Protein AF-A0A0N4VX66-F1 (afdb_monomer)

Foldseek 3Di:
DVLVVVVVVLCVVANQPPGPRHLPPDPLSVLSVQLVVLVVVCVVVVDPDDDPPDPNVVSVVSPVCVVVNCCVVPVVNVVVVVVVVVCVVVVVVVVVVVVVVVVVVVVVCCVPCVVVPDDKPDPVDGDPVPQFDKDWDWDPPDPDPDPCNVPPVVTDTDIDHID

Secondary structure (DSSP, 8-state):
-HHHHHHHHHHHHH-SSSSTT-TTSSHHHHHHHHHHHHHHHHHHH--S---TTSHHHHHHHHHHTGGGGHHHH-HHHHHHHHHHHHTHHHHHHHHHHHHHHHHHHHHHHHHHHTTT----SSTT--SGGG--SEEEEEP-S-SS--TTTT-TTTS-EEEEE--

Mean predicted aligned error: 8.77 Å

pLDDT: mean 86.87, std 7.99, range [59.31, 98.25]

InterPro domains:
  IPR005821 Ion transport domain [PF00520] (3-137)
  IPR027359 Voltage-dependent channel domain superfamily [G3DSA:1.20.120.350] (1-80)
  IPR028823 Sodium leak channel NALCN [PTHR46141] (2-163)

Organism: Haemonchus placei (NCBI:txid6290)

Nearest PDB structures (foldseek):
  6xiw-assembly1_A  TM=8.968E-01  e=9.083E-13  Homo sapiens
  7w7g-assembly1_C  TM=9.117E-01  e=5.584E-12  Rattus norvegicus
  7cu3-assembly1_A  TM=8.905E-01  e=8.656E-12  Rattus norvegicus
  7sx4-assembly1_A  TM=8.837E-01  e=2.080E-11  Homo sapiens
  7wji-assembly1_C  TM=8.817E-01  e=4.999E-11  Homo sapiens

Sequence (163 aa):
LTMTFELLLKIIANGLFFTPKAVVSDVGGVMTMFIYFTSVAFLMWMPRHVEINSFAQLLMIFRAMRPLRVYTLVPHIRRVVMEFFRGFKEILLVTILMIVVMFIFASFGVQIVGGKLAACNDPTITSRENCTGIFWQKIFVTRLEVYGKDDEQMHPKILVPRV

Solvent-accessible surface area (backbone atoms only — not comparable to full-atom values): 9795 Å² total; per-residue (Å²): 105,72,68,55,53,56,50,48,53,46,37,72,75,36,31,61,72,92,38,103,64,19,52,58,76,43,75,54,34,46,54,48,51,50,46,46,52,43,47,47,54,49,64,73,64,60,75,89,73,74,57,87,95,33,72,66,44,53,45,52,54,54,48,67,48,56,71,61,47,50,46,64,75,35,68,66,53,38,49,55,54,51,58,53,59,70,49,40,68,62,54,49,54,53,50,52,53,50,51,52,51,52,47,55,54,50,55,51,43,48,72,75,48,57,87,66,78,76,66,49,75,47,88,89,46,90,49,75,90,67,47,62,61,72,46,76,44,76,51,84,88,65,92,69,96,50,93,58,78,84,37,76,86,77,43,61,67,45,83,41,73,44,81

Radius of gyration: 27.96 Å; Cα contacts (8 Å, |Δi|>4): 110; chains: 1; bounding box: 69×44×66 Å

Structure (mmCIF, N/CA/C/O backbone):
data_AF-A0A0N4VX66-F1
#
_entry.id   AF-A0A0N4VX66-F1
#
loop_
_atom_site.group_PDB
_atom_site.id
_atom_site.type_symbol
_atom_site.label_atom_id
_atom_site.label_alt_id
_atom_site.label_comp_id
_atom_site.label_asym_id
_atom_site.label_entity_id
_atom_site.label_seq_id
_atom_site.pdbx_PDB_ins_code
_atom_site.Cartn_x
_atom_site.Cartn_y
_atom_site.Cartn_z
_atom_site.occupancy
_atom_site.B_iso_or_equiv
_atom_site.auth_seq_id
_atom_site.auth_comp_id
_atom_site.auth_asym_id
_atom_site.auth_atom_id
_atom_site.pdbx_PDB_model_num
ATOM 1 N N . LEU A 1 1 ? -9.108 -17.431 24.885 1.00 73.44 1 LEU A N 1
ATOM 2 C CA . LEU A 1 1 ? -9.490 -17.609 26.302 1.00 73.44 1 LEU A CA 1
ATOM 3 C C . LEU A 1 1 ? -9.668 -16.271 27.017 1.00 73.44 1 LEU A C 1
ATOM 5 O O . LEU A 1 1 ? -10.800 -15.957 27.344 1.00 73.44 1 LEU A O 1
ATOM 9 N N . THR A 1 2 ? -8.640 -15.427 27.164 1.00 83.75 2 THR A N 1
ATOM 10 C CA . THR A 1 2 ? -8.798 -14.079 27.770 1.00 83.75 2 THR A CA 1
ATOM 11 C C . THR A 1 2 ? -9.842 -13.214 27.050 1.00 83.75 2 THR A C 1
ATOM 13 O O . THR A 1 2 ? -10.746 -12.683 27.683 1.00 83.75 2 THR A O 1
ATOM 16 N N . MET A 1 3 ? -9.786 -13.165 25.713 1.00 82.62 3 MET A N 1
ATOM 17 C CA . MET A 1 3 ? -10.782 -12.469 24.882 1.00 82.62 3 MET A CA 1
ATOM 18 C C . MET A 1 3 ? -12.197 -13.037 25.055 1.00 82.62 3 MET A C 1
ATOM 20 O O . MET A 1 3 ? -13.161 -12.286 25.040 1.00 82.62 3 MET A O 1
ATOM 24 N N . THR A 1 4 ? -12.315 -14.359 25.224 1.00 83.88 4 THR A N 1
ATOM 25 C CA . THR A 1 4 ? -13.593 -15.055 25.434 1.00 83.88 4 THR A CA 1
ATOM 26 C C . THR A 1 4 ? -14.233 -14.608 26.742 1.00 83.88 4 THR A C 1
ATOM 28 O O . THR A 1 4 ? -15.405 -14.252 26.757 1.00 83.88 4 THR A O 1
ATOM 31 N N . PHE A 1 5 ? -13.449 -14.578 27.822 1.00 86.62 5 PHE A N 1
ATOM 32 C CA . PHE A 1 5 ? -13.916 -14.160 29.140 1.00 86.62 5 PHE A CA 1
ATOM 33 C C . PHE A 1 5 ? -14.295 -12.674 29.170 1.00 86.62 5 PHE A C 1
ATOM 35 O O . PHE A 1 5 ? -15.360 -12.314 29.660 1.00 86.62 5 PHE A O 1
ATOM 42 N N . GLU A 1 6 ? -13.472 -11.810 28.574 1.00 86.06 6 GLU A N 1
ATOM 43 C CA . GLU A 1 6 ? -13.758 -10.375 28.495 1.00 86.06 6 GLU A CA 1
ATOM 44 C C . GLU A 1 6 ? -15.028 -10.075 27.682 1.00 86.06 6 GLU A C 1
ATOM 46 O O . GLU A 1 6 ? -15.839 -9.238 28.078 1.00 86.06 6 GLU A O 1
ATOM 51 N N . LEU A 1 7 ? -15.216 -10.762 26.550 1.00 83.56 7 LEU A N 1
ATOM 52 C CA . LEU A 1 7 ? -16.404 -10.609 25.714 1.00 83.56 7 LEU A CA 1
ATOM 53 C C . LEU A 1 7 ? -17.654 -11.137 26.430 1.00 83.56 7 LEU A C 1
ATOM 55 O O . LEU A 1 7 ? -18.687 -10.476 26.407 1.00 83.56 7 LEU A O 1
ATOM 59 N N . LEU A 1 8 ? -17.549 -12.280 27.115 1.00 84.12 8 LEU A N 1
ATOM 60 C CA . LEU A 1 8 ? -18.640 -12.862 27.897 1.00 84.12 8 LEU A CA 1
ATOM 61 C C . LEU A 1 8 ? -19.100 -11.916 29.015 1.00 84.12 8 LEU A C 1
ATOM 63 O O . LEU A 1 8 ? -20.292 -11.639 29.124 1.00 84.12 8 LEU A O 1
ATOM 67 N N . LEU A 1 9 ? -18.163 -11.359 29.790 1.00 83.62 9 LEU A N 1
ATOM 68 C CA . LEU A 1 9 ? -18.477 -10.370 30.825 1.00 83.62 9 LEU A CA 1
ATOM 69 C C . LEU A 1 9 ? -19.142 -9.119 30.240 1.00 83.62 9 LEU A C 1
ATOM 71 O O . LEU A 1 9 ? -20.116 -8.622 30.802 1.00 83.62 9 LEU A O 1
ATOM 75 N N . LYS A 1 10 ? -18.664 -8.630 29.088 1.00 82.62 10 LYS A N 1
ATOM 76 C CA . LYS A 1 10 ? -19.273 -7.486 28.390 1.00 82.62 10 LYS A CA 1
ATOM 77 C C . LYS A 1 10 ? -20.698 -7.780 27.920 1.00 82.62 10 LYS A C 1
ATOM 79 O O . LYS A 1 10 ? -21.552 -6.906 28.038 1.00 82.62 10 LYS A O 1
ATOM 84 N N . ILE A 1 11 ? -20.961 -8.987 27.418 1.00 83.75 11 ILE A N 1
ATOM 85 C CA . ILE A 1 11 ? -22.296 -9.405 26.964 1.00 83.75 11 ILE A CA 1
ATOM 86 C C . ILE A 1 11 ? -23.264 -9.513 28.147 1.00 83.75 11 ILE A C 1
ATOM 88 O O . ILE A 1 11 ? -24.394 -9.046 28.035 1.00 83.75 11 ILE A O 1
ATOM 92 N N . ILE A 1 12 ? -22.829 -10.072 29.280 1.00 82.56 12 ILE A N 1
ATOM 93 C CA . ILE A 1 12 ? -23.668 -10.204 30.482 1.00 82.56 12 ILE A CA 1
ATOM 94 C C . ILE A 1 12 ? -23.964 -8.831 31.101 1.00 82.56 12 ILE A C 1
ATOM 96 O O . ILE A 1 12 ? -25.104 -8.562 31.466 1.00 82.56 12 ILE A O 1
ATOM 100 N N . ALA A 1 13 ? -22.961 -7.952 31.199 1.00 80.88 13 ALA A N 1
ATOM 101 C CA . ALA A 1 13 ? -23.115 -6.648 31.847 1.00 80.88 13 ALA A CA 1
ATOM 102 C C . ALA A 1 13 ? -23.919 -5.644 31.007 1.00 80.88 13 ALA A C 1
ATOM 104 O O . ALA A 1 13 ? -24.724 -4.891 31.549 1.00 80.88 13 ALA A O 1
ATOM 105 N N . ASN A 1 14 ? -23.692 -5.616 29.691 1.00 75.62 14 ASN A N 1
ATOM 106 C CA . ASN A 1 14 ? -24.256 -4.587 28.824 1.00 75.62 14 ASN A CA 1
ATOM 107 C C . ASN A 1 14 ? -25.340 -5.100 27.874 1.00 75.62 14 ASN A C 1
ATOM 109 O O . ASN A 1 14 ? -26.016 -4.274 27.278 1.00 75.62 14 ASN A O 1
ATOM 113 N N . GLY A 1 15 ? -25.535 -6.410 27.713 1.00 72.00 15 GLY A N 1
ATOM 114 C CA . GLY A 1 15 ? -26.443 -6.982 26.714 1.00 72.00 15 GLY A CA 1
ATOM 115 C C . GLY A 1 15 ? -25.861 -7.004 25.290 1.00 72.00 15 GLY A C 1
ATOM 116 O O . GLY A 1 15 ? -24.934 -6.264 24.949 1.00 72.00 15 GLY A O 1
ATOM 117 N N . LEU A 1 16 ? -26.398 -7.891 24.440 1.00 71.62 16 LEU A N 1
ATOM 118 C CA . LEU A 1 16 ? -25.884 -8.125 23.081 1.00 71.62 16 LEU A CA 1
ATOM 119 C C . LEU A 1 16 ? -26.402 -7.101 22.049 1.00 71.62 16 LEU A C 1
ATOM 121 O O . LEU A 1 16 ? -25.601 -6.564 21.290 1.00 71.62 16 LEU A O 1
ATOM 125 N N . PHE A 1 17 ? -27.713 -6.816 22.038 1.00 66.19 17 PHE A N 1
ATOM 126 C CA . PHE A 1 17 ? -28.363 -5.962 21.023 1.00 66.19 17 PHE A CA 1
ATOM 127 C C . PHE A 1 17 ? -29.366 -4.928 21.572 1.00 66.19 17 PHE A C 1
ATOM 129 O O . PHE A 1 17 ? -29.426 -3.821 21.053 1.00 66.19 17 PHE A O 1
ATOM 136 N N . PHE A 1 18 ? -30.149 -5.247 22.610 1.00 59.31 18 PHE A N 1
ATOM 137 C CA . PHE A 1 18 ? -31.347 -4.473 23.000 1.00 59.31 18 PHE A CA 1
ATOM 138 C C . PHE A 1 18 ? -31.150 -3.519 24.191 1.00 59.31 18 PHE A C 1
ATOM 140 O O . PHE A 1 18 ? -32.037 -3.340 25.021 1.00 59.31 18 PHE A O 1
ATOM 147 N N . THR A 1 19 ? -29.982 -2.893 24.296 1.00 66.31 19 THR A N 1
ATOM 148 C CA . THR A 1 19 ? -29.646 -1.956 25.379 1.00 66.31 19 THR A CA 1
ATOM 149 C C . THR A 1 19 ? -28.946 -0.717 24.816 1.00 66.31 19 THR A C 1
ATOM 151 O O . THR A 1 19 ? -28.218 -0.814 23.826 1.00 66.31 19 THR A O 1
ATOM 154 N N . PRO A 1 20 ? -29.086 0.463 25.452 1.00 62.78 20 PRO A N 1
ATOM 155 C CA . PRO A 1 20 ? -28.459 1.704 24.978 1.00 62.78 20 PRO A CA 1
ATOM 156 C C . PRO A 1 20 ? -26.917 1.670 24.997 1.00 62.78 20 PRO A C 1
ATOM 158 O O . PRO A 1 20 ? -26.279 2.570 24.459 1.00 62.78 20 PRO A O 1
ATOM 161 N N . LYS A 1 21 ? -26.306 0.642 25.608 1.00 62.31 21 LYS A N 1
ATOM 162 C CA . LYS A 1 21 ? -24.857 0.377 25.609 1.00 62.31 21 LYS A CA 1
ATOM 163 C C . LYS A 1 21 ? -24.510 -1.021 25.073 1.00 62.31 21 LYS A C 1
ATOM 165 O O . LYS A 1 21 ? -23.582 -1.652 25.574 1.00 62.31 21 LYS A O 1
ATOM 170 N N . ALA A 1 22 ? -25.258 -1.525 24.094 1.00 70.94 22 ALA A N 1
ATOM 171 C CA . ALA A 1 22 ? -25.028 -2.847 23.516 1.00 70.94 22 ALA A CA 1
ATOM 172 C C . ALA A 1 22 ? -23.606 -3.008 22.944 1.00 70.94 22 ALA A C 1
ATOM 174 O O . ALA A 1 22 ? -23.043 -2.098 22.340 1.00 70.94 22 ALA A O 1
ATOM 175 N N . VAL A 1 23 ? -23.030 -4.206 23.085 1.00 67.69 23 VAL A N 1
ATOM 176 C CA . VAL A 1 23 ? -21.654 -4.505 22.633 1.00 67.69 23 VAL A CA 1
ATOM 177 C C . VAL A 1 23 ? -21.477 -4.326 21.118 1.00 67.69 23 VAL A C 1
ATOM 179 O O . VAL A 1 23 ? -20.380 -3.997 20.671 1.00 67.69 23 VAL A O 1
ATOM 182 N N . VAL A 1 24 ? -22.538 -4.517 20.327 1.00 70.31 24 VAL A N 1
ATOM 183 C CA . VAL A 1 24 ? -22.510 -4.456 18.852 1.00 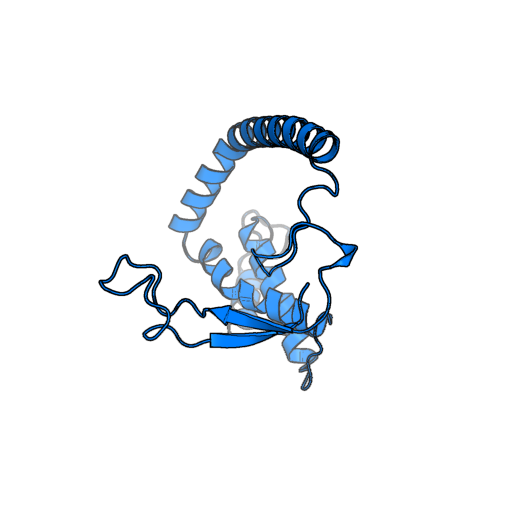70.31 24 VAL A CA 1
ATOM 184 C C . VAL A 1 24 ? -23.018 -3.106 18.307 1.00 70.31 24 VAL A C 1
ATOM 186 O O . VAL A 1 24 ? -23.196 -2.961 17.104 1.00 70.31 24 VAL A O 1
ATOM 189 N N . SER A 1 25 ? -23.235 -2.085 19.146 1.00 72.88 25 SER A N 1
ATOM 190 C CA . SER A 1 25 ? -23.770 -0.796 18.666 1.00 72.88 25 SER A CA 1
ATOM 191 C C . SER A 1 25 ? -22.753 0.055 17.896 1.00 72.88 25 SER A C 1
ATOM 193 O O . SER A 1 25 ? -23.138 0.883 17.078 1.00 72.88 25 SER A O 1
ATOM 195 N N . ASP A 1 26 ? -21.457 -0.142 18.152 1.00 77.94 26 ASP A N 1
ATOM 196 C CA . ASP A 1 26 ? -20.362 0.627 17.557 1.00 77.94 26 ASP A CA 1
ATOM 197 C C . ASP A 1 26 ? -19.524 -0.220 16.582 1.00 77.94 26 ASP A C 1
ATOM 199 O O . ASP A 1 26 ? -19.301 -1.415 16.798 1.00 77.94 26 ASP A O 1
ATOM 203 N N . VAL A 1 27 ? -18.933 0.428 15.568 1.00 80.25 27 VAL A N 1
ATOM 204 C CA . VAL A 1 27 ? -18.001 -0.190 14.594 1.00 80.25 27 VAL A CA 1
ATOM 205 C C . VAL A 1 27 ? -16.867 -0.950 15.292 1.00 80.25 27 VAL A C 1
ATOM 207 O O . VAL A 1 27 ? -16.472 -2.038 14.877 1.00 80.25 27 VAL A O 1
ATOM 210 N N . GLY A 1 28 ? -16.372 -0.416 16.409 1.00 82.25 28 GLY A N 1
ATOM 211 C CA . GLY A 1 28 ? -15.356 -1.078 17.221 1.00 82.25 28 GLY A CA 1
ATOM 212 C C . GLY A 1 28 ? -15.823 -2.402 17.835 1.00 82.25 28 GLY A C 1
ATOM 213 O O . GLY A 1 28 ? -15.073 -3.382 17.860 1.00 82.25 28 GLY A O 1
ATOM 214 N N . GLY A 1 29 ? -17.074 -2.449 18.292 1.00 84.38 29 GLY A N 1
ATOM 215 C CA . GLY A 1 29 ? -17.701 -3.657 18.820 1.00 84.38 29 GLY A CA 1
ATOM 216 C C . GLY A 1 29 ? -17.818 -4.747 17.759 1.00 84.38 29 GLY A C 1
ATOM 217 O O . GLY A 1 29 ? -17.396 -5.882 17.990 1.00 84.38 29 GLY A O 1
ATOM 218 N N . VAL A 1 30 ? -18.268 -4.372 16.556 1.00 86.69 30 VAL A N 1
ATOM 219 C CA . VAL A 1 30 ? -18.342 -5.269 15.390 1.00 86.69 30 VAL A CA 1
ATOM 220 C C . VAL A 1 30 ? -16.958 -5.815 15.016 1.00 86.69 30 VAL A C 1
ATOM 222 O O . VAL A 1 30 ? -16.795 -7.028 14.877 1.00 86.69 30 VAL A O 1
ATOM 225 N N . MET A 1 31 ? -15.932 -4.958 14.933 1.00 85.81 31 MET A N 1
ATOM 226 C CA . MET A 1 31 ? -14.558 -5.402 14.652 1.00 85.81 31 MET A CA 1
ATOM 227 C C . MET A 1 31 ? -14.030 -6.371 15.720 1.00 85.81 31 MET A C 1
ATOM 229 O O . MET A 1 31 ? -13.375 -7.362 15.396 1.00 85.81 31 MET A O 1
ATOM 233 N N . THR A 1 32 ? -14.341 -6.127 16.995 1.00 86.88 32 THR A N 1
ATOM 234 C CA . THR A 1 32 ? -13.923 -7.010 18.095 1.00 86.88 32 THR A CA 1
ATOM 235 C C . THR A 1 32 ? -14.610 -8.375 18.017 1.00 86.88 32 THR A C 1
ATOM 237 O O . THR A 1 32 ? -13.947 -9.395 18.217 1.00 86.88 32 THR A O 1
ATOM 240 N N . MET A 1 33 ? -15.901 -8.415 17.670 1.00 86.75 33 MET A N 1
ATOM 241 C CA . MET A 1 33 ? -16.637 -9.662 17.424 1.00 86.75 33 MET A CA 1
ATOM 242 C C . MET A 1 33 ? -16.049 -10.447 16.247 1.00 86.75 33 MET A C 1
ATOM 244 O O . MET A 1 33 ? -15.847 -11.657 16.352 1.00 86.75 33 MET A O 1
ATOM 248 N N . PHE A 1 34 ? -15.701 -9.766 15.155 1.00 88.81 34 PHE A N 1
ATOM 249 C CA . PHE A 1 34 ? -15.076 -10.393 13.991 1.00 88.81 34 PHE A CA 1
ATOM 250 C C . PHE A 1 34 ? -13.701 -11.003 14.321 1.00 88.81 34 PHE A C 1
ATOM 252 O O . PHE A 1 34 ? -13.430 -12.165 14.004 1.00 88.81 34 PHE A O 1
ATOM 259 N N . ILE A 1 35 ? -12.836 -10.257 15.019 1.00 88.88 35 ILE A N 1
ATOM 260 C CA . ILE A 1 35 ? -11.514 -10.745 15.458 1.00 88.88 35 ILE A CA 1
ATOM 261 C C . ILE A 1 35 ? -11.660 -11.950 16.399 1.00 88.88 35 ILE A C 1
ATOM 263 O O . ILE A 1 35 ? -10.852 -12.885 16.354 1.00 88.88 35 ILE A O 1
ATOM 267 N N . TYR A 1 36 ? -12.684 -11.940 17.254 1.00 89.00 36 TYR A N 1
ATOM 268 C CA . TYR A 1 36 ? -12.994 -13.057 18.137 1.00 89.00 36 TYR A CA 1
ATOM 269 C C . TYR A 1 36 ? -13.393 -14.310 17.345 1.00 89.00 36 TYR A C 1
ATOM 271 O O . TYR A 1 36 ? -12.759 -15.352 17.515 1.00 89.00 36 TYR A O 1
ATOM 279 N N . PHE A 1 37 ? -14.366 -14.202 16.435 1.00 89.25 37 PHE A N 1
ATOM 280 C CA . PHE A 1 37 ? -14.828 -15.322 15.608 1.00 89.25 37 PHE A CA 1
ATOM 281 C C . PHE A 1 37 ? -13.706 -15.925 14.761 1.00 89.25 37 PHE A C 1
ATOM 283 O O . PHE A 1 37 ? -13.501 -17.136 14.788 1.00 89.25 37 PHE A O 1
ATOM 290 N N . THR A 1 38 ? -12.928 -15.090 14.072 1.00 89.44 38 THR A N 1
ATOM 291 C CA . THR A 1 38 ? -11.783 -15.547 13.264 1.00 89.44 38 THR A CA 1
ATOM 292 C C . THR A 1 38 ? -10.699 -16.213 14.117 1.00 89.44 38 THR A C 1
ATOM 294 O O . THR A 1 38 ? -10.139 -17.236 13.724 1.00 89.44 38 THR A O 1
ATOM 297 N N . SER A 1 39 ? -10.443 -15.698 15.325 1.00 87.94 39 SER A N 1
ATOM 298 C CA . SER A 1 39 ? -9.499 -16.312 16.267 1.00 87.94 39 SER A CA 1
ATOM 299 C C . SER A 1 39 ? -9.980 -17.663 16.801 1.00 87.94 39 SER A C 1
ATOM 301 O O . SER A 1 39 ? -9.152 -18.552 16.985 1.00 87.94 39 SER A O 1
ATOM 303 N N . VAL A 1 40 ? -11.281 -17.822 17.059 1.00 88.88 40 VAL A N 1
ATOM 304 C CA . VAL A 1 40 ? -11.869 -19.093 17.512 1.00 88.88 40 VAL A CA 1
ATOM 305 C C . VAL A 1 40 ? -11.902 -20.106 16.373 1.00 88.88 40 VAL A C 1
ATOM 307 O O . VAL A 1 40 ? -11.442 -21.225 16.565 1.00 88.88 40 VAL A O 1
ATOM 310 N N . ALA A 1 41 ? -12.353 -19.712 15.180 1.00 88.44 41 ALA A N 1
ATOM 311 C CA . ALA A 1 41 ? -12.389 -20.581 14.004 1.00 88.44 41 ALA A CA 1
ATOM 312 C C . ALA A 1 41 ? -11.001 -21.156 13.676 1.00 88.44 41 ALA A C 1
ATOM 314 O O . ALA A 1 41 ? -10.860 -22.357 13.458 1.00 88.44 41 ALA A O 1
ATOM 315 N N . PHE A 1 42 ? -9.956 -20.325 13.735 1.00 86.06 42 PHE A N 1
ATOM 316 C CA . PHE A 1 42 ? -8.580 -20.782 13.539 1.00 86.06 42 PHE A CA 1
ATOM 317 C C . PHE A 1 42 ? -8.110 -21.750 14.638 1.00 86.06 42 PHE A C 1
ATOM 319 O O . PHE A 1 42 ? -7.410 -22.718 14.348 1.00 86.06 42 PHE A O 1
ATOM 326 N N . LEU A 1 43 ? -8.486 -21.500 15.897 1.00 86.50 43 LEU A N 1
ATOM 327 C CA . LEU A 1 43 ? -8.108 -22.351 17.029 1.00 86.50 43 LEU A CA 1
ATOM 328 C C . LEU A 1 43 ? -8.811 -23.715 16.975 1.00 86.50 43 LEU A C 1
ATOM 330 O O . LEU A 1 43 ? -8.190 -24.718 17.304 1.00 86.50 43 LEU A O 1
ATOM 334 N N . MET A 1 44 ? -10.062 -23.752 16.505 1.00 86.31 44 MET A N 1
ATOM 335 C CA . MET A 1 44 ? -10.818 -24.989 16.278 1.00 86.31 44 MET A CA 1
ATOM 336 C C . MET A 1 44 ? -10.266 -25.802 15.101 1.00 86.31 44 MET A C 1
ATOM 338 O O . MET A 1 44 ? -10.210 -27.023 15.178 1.00 86.31 44 MET A O 1
ATOM 342 N N . TRP A 1 45 ? -9.855 -25.137 14.017 1.00 85.62 45 TRP A N 1
ATOM 343 C CA . TRP A 1 45 ? -9.347 -25.813 12.818 1.00 85.62 45 TRP A CA 1
ATOM 344 C C . TRP A 1 45 ? -7.898 -26.302 12.978 1.00 85.62 45 TRP A C 1
ATOM 346 O O . TRP A 1 45 ? -7.528 -27.315 12.395 1.00 85.62 45 TRP A O 1
ATOM 356 N N . MET A 1 46 ? -7.070 -25.568 13.733 1.00 81.50 46 MET A N 1
ATOM 357 C CA . MET A 1 46 ? -5.640 -25.826 13.978 1.00 81.50 46 MET A CA 1
ATOM 358 C C . MET A 1 46 ? -4.891 -26.459 12.777 1.00 81.50 46 MET A C 1
ATOM 360 O O . MET A 1 46 ? -4.364 -27.572 12.881 1.00 81.50 46 MET A O 1
ATOM 364 N N . PRO A 1 47 ? -4.829 -25.771 11.618 1.00 81.69 47 PRO A N 1
ATOM 365 C CA . PRO A 1 47 ? -4.193 -26.325 10.427 1.00 81.69 47 PRO A CA 1
ATOM 366 C C . PRO A 1 47 ? -2.676 -26.453 10.634 1.00 81.69 47 PRO A C 1
ATOM 368 O O . PRO A 1 47 ? -2.008 -25.480 10.983 1.00 81.69 47 PRO A O 1
ATOM 371 N N . ARG A 1 48 ? -2.124 -27.654 10.406 1.00 79.00 48 ARG A N 1
ATOM 372 C CA . ARG A 1 48 ? -0.671 -27.920 10.487 1.00 79.00 48 ARG A CA 1
ATOM 373 C C . ARG A 1 48 ? 0.090 -27.543 9.217 1.00 79.00 48 ARG A C 1
ATOM 375 O O . ARG A 1 48 ? 1.278 -27.255 9.290 1.00 79.00 48 ARG A O 1
ATOM 382 N N . HIS A 1 49 ? -0.591 -27.534 8.075 1.00 83.50 49 HIS A N 1
ATOM 383 C CA . HIS A 1 49 ? -0.031 -27.141 6.789 1.00 83.50 49 HIS A CA 1
ATOM 384 C C . HIS A 1 49 ? -0.896 -26.034 6.185 1.00 83.50 49 HIS A C 1
ATOM 386 O O . HIS A 1 49 ? -2.122 -26.144 6.184 1.00 83.50 49 HIS A O 1
ATOM 392 N N . VAL A 1 50 ? -0.262 -24.954 5.725 1.00 84.38 50 VAL A N 1
ATOM 393 C CA . VAL A 1 50 ? -0.942 -23.802 5.124 1.00 84.38 50 VAL A CA 1
ATOM 394 C C . VAL A 1 50 ? -0.367 -23.581 3.739 1.00 84.38 50 VAL A C 1
ATOM 396 O O . VAL A 1 50 ? 0.772 -23.146 3.599 1.00 84.38 50 VAL A O 1
ATOM 399 N N . GLU A 1 51 ? -1.170 -23.893 2.728 1.00 88.06 51 GLU A N 1
ATOM 400 C CA . GLU A 1 51 ? -0.840 -23.635 1.331 1.00 88.06 51 GLU A CA 1
ATOM 401 C C . GLU A 1 51 ? -1.055 -22.158 0.971 1.00 88.06 51 GLU A C 1
ATOM 403 O O . GLU A 1 51 ? -1.899 -21.462 1.552 1.00 88.06 51 GLU A O 1
ATOM 408 N N . ILE A 1 52 ? -0.288 -21.686 -0.012 1.00 86.19 52 ILE A N 1
ATOM 409 C CA . ILE A 1 52 ? -0.355 -20.316 -0.530 1.00 86.19 52 ILE A CA 1
ATOM 410 C C . ILE A 1 52 ? -1.690 -20.131 -1.272 1.00 86.19 52 ILE A C 1
ATOM 412 O O . ILE A 1 52 ? -2.107 -21.012 -2.018 1.00 86.19 52 ILE A O 1
ATOM 416 N N . ASN A 1 53 ? -2.361 -18.991 -1.071 1.00 88.88 53 ASN A N 1
ATOM 417 C CA . ASN A 1 53 ? -3.715 -18.680 -1.563 1.00 88.88 53 ASN A CA 1
ATOM 418 C C . ASN A 1 53 ? -4.857 -19.542 -0.980 1.00 88.88 53 ASN A C 1
ATOM 420 O O . ASN A 1 53 ? -5.973 -19.526 -1.498 1.00 88.88 53 ASN A O 1
ATOM 424 N N . SER A 1 54 ? -4.631 -20.246 0.134 1.00 90.88 54 SER A N 1
ATOM 425 C CA . SER A 1 54 ? -5.679 -21.021 0.811 1.00 90.88 54 SER A CA 1
ATOM 426 C C . SER A 1 54 ? -6.494 -20.193 1.820 1.00 90.88 54 SER A C 1
ATOM 428 O O . SER A 1 54 ? -6.031 -19.192 2.376 1.00 90.88 54 SER A O 1
ATOM 430 N N . PHE A 1 55 ? -7.702 -20.665 2.150 1.00 86.88 55 PHE A N 1
ATOM 431 C CA . PHE A 1 55 ? -8.547 -20.096 3.210 1.00 86.88 55 PHE A CA 1
ATOM 432 C C . PHE A 1 55 ? -7.839 -20.075 4.576 1.00 86.88 55 PHE A C 1
ATOM 434 O O . PHE A 1 55 ? -8.018 -19.144 5.363 1.00 86.88 55 PHE A O 1
ATOM 441 N N . ALA A 1 56 ? -6.964 -21.051 4.840 1.00 87.62 56 ALA A N 1
ATOM 442 C CA . ALA A 1 56 ? -6.152 -21.084 6.055 1.00 87.62 56 ALA A CA 1
ATOM 443 C C . ALA A 1 56 ? -5.188 -19.882 6.154 1.00 87.62 56 ALA A C 1
ATOM 445 O O . ALA A 1 56 ? -5.022 -19.320 7.240 1.00 87.62 56 ALA A O 1
ATOM 446 N N . GLN A 1 57 ? -4.610 -19.439 5.030 1.00 88.69 57 GLN A N 1
ATOM 447 C CA . GLN A 1 57 ? -3.758 -18.246 4.980 1.00 88.69 57 GLN A CA 1
ATOM 448 C C . GLN A 1 57 ? -4.581 -16.973 5.224 1.00 88.69 57 GLN A C 1
ATOM 450 O O . GLN A 1 57 ? -4.163 -16.093 5.977 1.00 88.69 57 GLN A O 1
ATOM 455 N N . LEU A 1 58 ? -5.786 -16.895 4.658 1.00 89.56 58 LEU A N 1
ATOM 456 C CA . LEU A 1 58 ? -6.704 -15.775 4.872 1.00 89.56 58 LEU A CA 1
ATOM 457 C C . LEU A 1 58 ? -7.146 -15.660 6.345 1.00 89.56 58 LEU A C 1
ATOM 459 O O . LEU A 1 58 ? -7.126 -14.564 6.909 1.00 89.56 58 LEU A O 1
ATOM 463 N N . LEU A 1 59 ? -7.433 -16.780 7.021 1.00 87.81 59 LEU A N 1
ATOM 464 C CA . LEU A 1 59 ? -7.693 -16.790 8.468 1.00 87.81 59 LEU A CA 1
ATOM 465 C C . LEU A 1 59 ? -6.478 -16.324 9.293 1.00 87.81 59 LEU A C 1
ATOM 467 O O . LEU A 1 59 ? -6.650 -15.633 10.302 1.00 87.81 59 LEU A O 1
ATOM 471 N N . MET A 1 60 ? -5.249 -16.649 8.869 1.00 86.25 60 MET A N 1
ATOM 472 C CA . MET A 1 60 ? -4.031 -16.125 9.506 1.00 86.25 60 MET A CA 1
ATOM 473 C C . MET A 1 60 ? -3.896 -14.606 9.338 1.00 86.25 60 MET A C 1
ATOM 475 O O . MET A 1 60 ? -3.536 -13.925 10.302 1.00 86.25 60 MET A O 1
ATOM 479 N N . ILE A 1 61 ? -4.228 -14.064 8.163 1.00 90.00 61 ILE A N 1
ATOM 480 C CA . ILE A 1 61 ? -4.226 -12.614 7.913 1.00 90.00 61 ILE A CA 1
ATOM 481 C C . ILE A 1 61 ? -5.267 -11.926 8.798 1.00 90.00 61 ILE A C 1
ATOM 483 O O . ILE A 1 61 ? -4.953 -10.944 9.471 1.00 90.00 61 ILE A O 1
ATOM 487 N N . PHE A 1 62 ? -6.480 -12.472 8.900 1.00 88.31 62 PHE A N 1
ATOM 488 C CA . PHE A 1 62 ? -7.485 -11.909 9.800 1.00 88.31 62 PHE A CA 1
ATOM 489 C C . PHE A 1 62 ? -7.059 -11.954 11.270 1.00 88.31 62 PHE A C 1
ATOM 491 O O . PHE A 1 62 ? -7.309 -11.005 12.016 1.00 88.31 62 PHE A O 1
ATOM 498 N N . ARG A 1 63 ? -6.328 -12.992 11.689 1.00 85.12 63 ARG A N 1
ATOM 499 C CA . ARG A 1 63 ? -5.700 -13.036 13.018 1.00 85.12 63 ARG A CA 1
ATOM 500 C C . ARG A 1 63 ? -4.670 -11.917 13.211 1.00 85.12 63 ARG A C 1
ATOM 502 O O . ARG A 1 63 ? -4.543 -11.404 14.324 1.00 85.12 63 ARG A O 1
ATOM 509 N N . ALA A 1 64 ? -3.944 -11.531 12.163 1.00 87.50 64 ALA A N 1
ATOM 510 C CA . ALA A 1 64 ? -2.988 -10.426 12.215 1.00 87.50 64 ALA A CA 1
ATOM 511 C C . ALA A 1 64 ? -3.666 -9.062 12.450 1.00 87.50 64 ALA A C 1
ATOM 513 O O . ALA A 1 64 ? -2.995 -8.130 12.878 1.00 87.50 64 ALA A O 1
ATOM 514 N N . MET A 1 65 ? -4.993 -8.954 12.293 1.00 87.31 65 MET A N 1
ATOM 515 C CA . MET A 1 65 ? -5.759 -7.740 12.615 1.00 87.31 65 MET A CA 1
ATOM 516 C C . MET A 1 65 ? -6.029 -7.547 14.117 1.00 87.31 65 MET A C 1
ATOM 518 O O . MET A 1 65 ? -6.616 -6.545 14.508 1.00 87.31 65 MET A O 1
ATOM 522 N N . ARG A 1 66 ? -5.591 -8.453 15.002 1.00 87.75 66 ARG A N 1
ATOM 523 C CA . ARG A 1 66 ? -5.738 -8.293 16.467 1.00 87.75 66 ARG A CA 1
ATOM 524 C C . ARG A 1 66 ? -5.285 -6.932 17.030 1.00 87.75 66 ARG A C 1
ATOM 526 O O . ARG A 1 66 ? -5.994 -6.429 17.903 1.00 87.75 66 ARG A O 1
ATOM 533 N N . PRO A 1 67 ? -4.183 -6.301 16.572 1.00 88.06 67 PRO A N 1
ATOM 534 C CA . PRO A 1 67 ? -3.777 -4.975 17.048 1.00 88.06 67 PRO A CA 1
ATOM 535 C C . PRO A 1 67 ? -4.834 -3.892 16.813 1.00 88.06 67 PRO A C 1
ATOM 537 O O . PRO A 1 67 ? -4.901 -2.926 17.569 1.00 88.06 67 PRO A O 1
ATOM 540 N N . LEU A 1 68 ? -5.727 -4.077 15.834 1.00 86.12 68 LEU A N 1
ATOM 541 C CA . LEU A 1 68 ? -6.820 -3.151 15.536 1.00 86.12 68 LEU A CA 1
ATOM 542 C C . LEU A 1 68 ? -7.791 -2.995 16.717 1.00 86.12 68 LEU A C 1
ATOM 544 O O . LEU A 1 68 ? -8.487 -1.989 16.829 1.00 86.12 68 LEU A O 1
ATOM 548 N N . ARG A 1 69 ? -7.778 -3.939 17.667 1.00 85.38 69 ARG A N 1
ATOM 549 C CA . ARG A 1 69 ? -8.519 -3.839 18.926 1.00 85.38 69 ARG A CA 1
ATOM 550 C C . ARG A 1 69 ? -8.120 -2.621 19.766 1.00 85.38 69 ARG A C 1
ATOM 552 O O . ARG A 1 69 ? -8.945 -2.143 20.543 1.00 85.38 69 ARG A O 1
ATOM 559 N N . VAL A 1 70 ? -6.913 -2.075 19.586 1.00 87.06 70 VAL A N 1
ATOM 560 C CA . VAL A 1 70 ? -6.467 -0.829 20.240 1.00 87.06 70 VAL A CA 1
ATOM 561 C C . VAL A 1 70 ? -7.446 0.321 19.989 1.00 87.06 70 VAL A C 1
ATOM 563 O O . VAL A 1 70 ? -7.684 1.109 20.899 1.00 87.06 70 VAL A O 1
ATOM 566 N N . TYR A 1 71 ? -8.109 0.358 18.827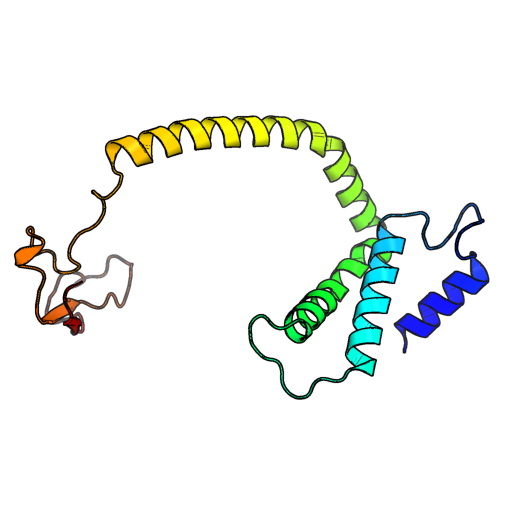 1.00 85.50 71 TYR A N 1
ATOM 567 C CA . TYR A 1 71 ? -9.185 1.314 18.537 1.00 85.50 71 TYR A CA 1
ATOM 568 C C . TYR A 1 71 ? -10.322 1.266 19.574 1.00 85.50 71 TYR A C 1
ATOM 570 O O . TYR A 1 71 ? -10.871 2.298 19.947 1.00 85.50 71 TYR A O 1
ATOM 578 N N . THR A 1 72 ? -10.667 0.070 20.058 1.00 80.69 72 THR A N 1
ATOM 579 C CA . THR A 1 72 ? -11.734 -0.124 21.055 1.00 80.69 72 THR A CA 1
ATOM 580 C C . THR A 1 72 ? -11.271 0.034 22.494 1.00 80.69 72 THR A C 1
ATOM 582 O O . THR A 1 72 ? -12.078 0.393 23.347 1.00 80.69 72 THR A O 1
ATOM 585 N N . LEU A 1 73 ? -9.992 -0.241 22.773 1.00 84.12 73 LEU A N 1
ATOM 586 C CA . LEU A 1 73 ? -9.428 -0.122 24.118 1.00 84.12 73 LEU A CA 1
ATOM 587 C C . LEU A 1 73 ? -9.048 1.327 24.443 1.00 84.12 73 LEU A C 1
ATOM 589 O O . LEU A 1 73 ? -9.160 1.737 25.595 1.00 84.12 73 LEU A O 1
ATOM 593 N N . VAL A 1 74 ? -8.597 2.098 23.448 1.00 90.75 74 VAL A N 1
ATOM 594 C CA . VAL A 1 74 ? -8.047 3.442 23.648 1.00 90.75 74 VAL A CA 1
ATOM 595 C C . VAL A 1 74 ? -9.002 4.499 23.077 1.00 90.75 74 VAL A C 1
ATOM 597 O O . VAL A 1 74 ? -9.039 4.704 21.860 1.00 90.75 74 VAL A O 1
ATOM 600 N N . PRO A 1 75 ? -9.740 5.245 23.925 1.00 86.38 75 PRO A N 1
ATOM 601 C CA . PRO A 1 75 ? -10.722 6.232 23.463 1.00 86.38 75 PRO A CA 1
ATOM 602 C C . PRO A 1 75 ? -10.088 7.393 22.684 1.00 86.38 75 PRO A C 1
ATOM 604 O O . PRO A 1 75 ? -10.736 7.986 21.823 1.00 86.38 75 PRO A O 1
ATOM 607 N N . HIS A 1 76 ? -8.809 7.690 22.938 1.00 91.94 76 HIS A N 1
ATOM 608 C CA . HIS A 1 76 ? -8.048 8.679 22.176 1.00 91.94 76 HIS A CA 1
ATOM 609 C C . HIS A 1 76 ? -7.934 8.293 20.692 1.00 91.94 76 HIS A C 1
ATOM 611 O O . HIS A 1 76 ? -8.255 9.094 19.820 1.00 91.94 76 HIS A O 1
ATOM 617 N N . ILE A 1 77 ? -7.558 7.042 20.398 1.00 90.12 77 ILE A N 1
ATOM 618 C CA . ILE A 1 77 ? -7.448 6.536 19.020 1.00 90.12 77 ILE A CA 1
ATOM 619 C C . ILE A 1 77 ? -8.816 6.537 18.337 1.00 90.12 77 ILE A C 1
ATOM 621 O O . ILE A 1 77 ? -8.926 6.924 17.174 1.00 90.12 77 ILE A O 1
ATOM 625 N N . ARG A 1 78 ? -9.878 6.183 19.073 1.00 87.69 78 ARG A N 1
ATOM 626 C CA . ARG A 1 78 ? -11.248 6.249 18.557 1.00 87.69 78 ARG A CA 1
ATOM 627 C C . ARG A 1 78 ? -11.613 7.655 18.080 1.00 87.69 7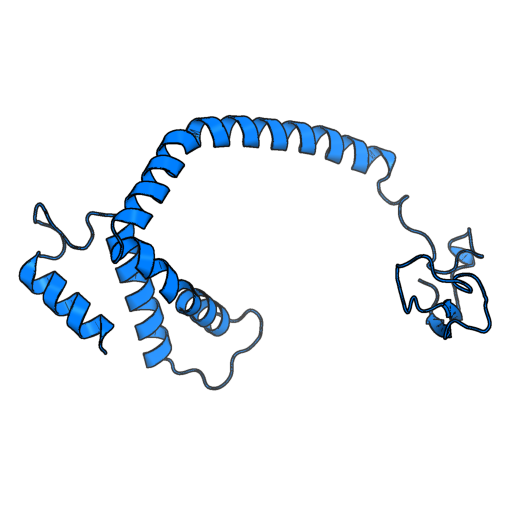8 ARG A C 1
ATOM 629 O O . ARG A 1 78 ? -12.160 7.791 16.989 1.00 87.69 78 ARG A O 1
ATOM 636 N N . ARG A 1 79 ? -11.298 8.689 18.870 1.00 89.75 79 ARG A N 1
ATOM 637 C CA . ARG A 1 79 ? -11.559 10.090 18.503 1.00 89.75 79 ARG A CA 1
ATOM 638 C C . ARG A 1 79 ? -10.823 10.472 17.222 1.00 89.75 79 ARG A C 1
ATOM 640 O O . ARG A 1 79 ? -11.460 10.973 16.308 1.00 89.75 79 ARG A O 1
ATOM 647 N N . VAL A 1 80 ? -9.528 10.166 17.131 1.00 92.31 80 VAL A N 1
ATOM 648 C CA . VAL A 1 80 ? -8.713 10.467 15.940 1.00 92.31 80 VAL A CA 1
ATOM 649 C C . VAL A 1 80 ? -9.324 9.860 14.674 1.00 92.31 80 VAL A C 1
ATOM 651 O O . VAL A 1 80 ? -9.470 10.544 13.666 1.00 92.31 80 VAL A O 1
ATOM 654 N N . VAL A 1 81 ? -9.738 8.593 14.731 1.00 90.38 81 VAL A N 1
ATOM 655 C CA . VAL A 1 81 ? -10.357 7.909 13.586 1.00 90.38 81 VAL A CA 1
ATOM 656 C C . VAL A 1 81 ? -11.721 8.514 13.232 1.00 90.38 81 VAL A C 1
ATOM 658 O O . VAL A 1 81 ? -12.029 8.661 12.054 1.00 90.38 81 VAL A O 1
ATOM 661 N N . MET A 1 82 ? -12.539 8.897 14.218 1.00 88.94 82 MET A N 1
ATOM 662 C CA . MET A 1 82 ? -13.823 9.562 13.947 1.00 88.94 82 MET A CA 1
ATOM 663 C C . MET A 1 82 ? -13.633 10.939 13.296 1.00 88.94 82 MET A C 1
ATOM 665 O O . MET A 1 82 ? -14.333 11.242 12.332 1.00 88.94 82 MET A O 1
ATOM 669 N N . GLU A 1 83 ? -12.664 11.735 13.756 1.00 91.12 83 GLU A N 1
ATOM 670 C CA . GLU A 1 83 ? -12.324 13.018 13.123 1.00 91.12 83 GLU A CA 1
ATOM 671 C C . GLU A 1 83 ? -11.813 12.824 11.689 1.00 91.12 83 GLU A C 1
ATOM 673 O O . GLU A 1 83 ? -12.207 13.563 10.788 1.00 91.12 83 GLU A O 1
ATOM 678 N N . PHE A 1 84 ? -11.013 11.780 11.444 1.00 91.81 84 PHE A N 1
ATOM 679 C CA . PHE A 1 84 ? -10.586 11.416 10.092 1.00 91.81 84 PHE A CA 1
ATOM 680 C C . PHE A 1 84 ? -11.783 11.096 9.185 1.00 91.81 84 PHE A C 1
ATOM 682 O O . PHE A 1 84 ? -11.902 11.644 8.088 1.00 91.81 84 PHE A O 1
ATOM 689 N N . PHE A 1 85 ? -12.713 10.257 9.653 1.00 91.62 85 PHE A N 1
ATOM 690 C CA . PHE A 1 85 ? -13.900 9.909 8.871 1.00 91.62 85 PHE A CA 1
ATOM 691 C C . PHE A 1 85 ? -14.854 11.089 8.660 1.00 91.62 85 PHE A C 1
ATOM 693 O O . PHE A 1 85 ? -15.560 11.121 7.651 1.00 91.62 85 PHE A O 1
ATOM 700 N N . ARG A 1 86 ? -14.845 12.096 9.543 1.00 92.62 86 ARG A N 1
ATOM 701 C CA . ARG A 1 86 ? -15.635 13.323 9.368 1.00 92.62 86 ARG A CA 1
ATOM 702 C C . ARG A 1 86 ? -15.237 14.093 8.104 1.00 92.62 86 ARG A C 1
ATOM 704 O O . ARG A 1 86 ? -16.106 14.646 7.438 1.00 92.62 86 ARG A O 1
ATOM 711 N N . GLY A 1 87 ? -13.951 14.080 7.749 1.00 92.38 87 GLY A N 1
ATOM 712 C CA . GLY A 1 87 ? -13.420 14.689 6.521 1.00 92.38 87 GLY A CA 1
ATOM 713 C C . GLY A 1 87 ? -13.462 13.781 5.286 1.00 92.38 87 GLY A C 1
ATOM 714 O O . GLY A 1 87 ? -13.059 14.194 4.199 1.00 92.38 87 GLY A O 1
ATOM 715 N N . PHE A 1 88 ? -13.949 12.541 5.410 1.00 94.38 88 PHE A N 1
ATOM 716 C CA . PHE A 1 88 ? -13.804 11.537 4.353 1.00 94.38 88 PHE A CA 1
ATOM 717 C C . PHE A 1 88 ? -14.534 11.905 3.057 1.00 94.38 88 PHE A C 1
ATOM 719 O O . PHE A 1 88 ? -14.064 11.564 1.978 1.00 94.38 88 PHE A O 1
ATOM 726 N N . LYS A 1 89 ? -15.648 12.646 3.134 1.00 94.06 89 LYS A N 1
ATOM 727 C CA . LYS A 1 89 ? -16.403 13.081 1.947 1.00 94.06 89 LYS A CA 1
ATOM 728 C C . LYS A 1 89 ? -15.562 13.959 1.013 1.00 94.06 89 LYS A C 1
ATOM 730 O O . LYS A 1 89 ? -15.612 13.775 -0.200 1.00 94.06 89 LYS A O 1
ATOM 735 N N . GLU A 1 90 ? -14.792 14.893 1.566 1.00 94.81 90 GLU A N 1
ATOM 736 C CA . GLU A 1 90 ? -13.932 15.780 0.773 1.00 94.81 90 GLU A CA 1
ATOM 737 C C . GLU A 1 90 ? -12.741 15.011 0.194 1.00 94.81 90 GLU A C 1
ATOM 739 O O . GLU A 1 90 ? -12.439 15.138 -0.992 1.00 94.81 90 GLU A O 1
ATOM 744 N N . ILE A 1 91 ? -12.134 14.126 0.994 1.00 95.88 91 ILE A N 1
ATOM 745 C CA . ILE A 1 91 ? -11.054 13.237 0.541 1.00 95.88 91 ILE A CA 1
ATOM 746 C C . ILE A 1 91 ? -11.539 12.343 -0.612 1.00 95.88 91 ILE A C 1
ATOM 748 O O . ILE 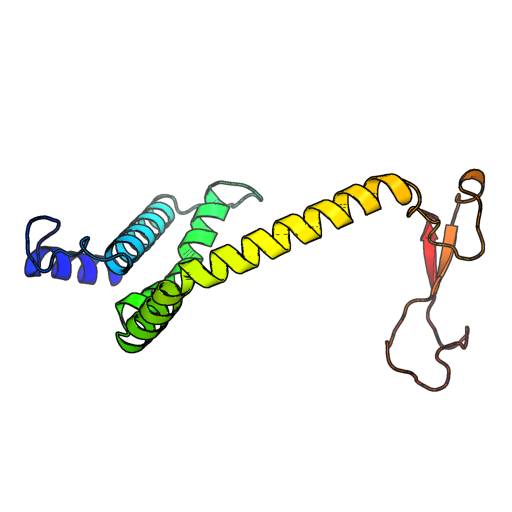A 1 91 ? -10.841 12.186 -1.615 1.00 95.88 91 ILE A O 1
ATOM 752 N N . LEU A 1 92 ? -12.750 11.786 -0.516 1.00 96.31 92 LEU A N 1
ATOM 753 C CA . LEU A 1 92 ? -13.351 10.989 -1.586 1.00 96.31 92 LEU A CA 1
ATOM 754 C C . LEU A 1 92 ? -13.548 11.798 -2.872 1.00 96.31 92 LEU A C 1
ATOM 756 O O . LEU A 1 92 ? -13.245 11.302 -3.952 1.00 96.31 92 LEU A O 1
ATOM 760 N N . LEU A 1 93 ? -14.001 13.049 -2.781 1.00 96.62 93 LEU A N 1
ATOM 761 C CA . LEU A 1 93 ? -14.171 13.895 -3.964 1.00 96.62 93 LEU A CA 1
ATOM 762 C C . LEU A 1 93 ? -12.831 14.148 -4.678 1.00 96.62 93 LEU A C 1
ATOM 764 O O . LEU A 1 93 ? -12.737 13.997 -5.897 1.00 96.62 93 LEU A O 1
ATOM 768 N N . VAL A 1 94 ? -11.783 14.476 -3.916 1.00 97.31 94 VAL A N 1
ATOM 769 C CA . VAL A 1 94 ? -10.434 14.713 -4.460 1.00 97.31 94 VAL A CA 1
ATOM 770 C C . VAL A 1 94 ? -9.834 13.432 -5.044 1.00 97.31 94 VAL A C 1
ATOM 772 O O . VAL A 1 94 ? -9.229 13.462 -6.115 1.00 97.31 94 VAL A O 1
ATOM 775 N N . THR A 1 95 ? -10.020 12.290 -4.379 1.00 97.69 95 THR A N 1
ATOM 776 C CA . THR A 1 95 ? -9.523 10.999 -4.884 1.00 97.69 95 THR A CA 1
ATOM 777 C C . THR A 1 95 ? -10.242 10.567 -6.160 1.00 97.69 95 THR A C 1
ATOM 779 O O . THR A 1 95 ? -9.575 10.098 -7.078 1.00 97.69 95 THR A O 1
ATOM 782 N N . ILE A 1 96 ? -11.554 10.794 -6.286 1.00 97.88 96 ILE A N 1
ATOM 783 C CA . ILE A 1 96 ? -12.291 10.557 -7.540 1.00 97.88 96 ILE A CA 1
ATOM 784 C C . ILE A 1 96 ? -11.722 11.421 -8.669 1.00 97.88 96 ILE A C 1
ATOM 786 O O . ILE A 1 96 ? -11.456 10.903 -9.753 1.00 97.88 96 ILE A O 1
ATOM 790 N N . LEU A 1 97 ? -11.473 12.710 -8.415 1.00 97.88 97 LEU A N 1
ATOM 791 C CA . LEU A 1 97 ? -10.852 13.593 -9.404 1.00 97.88 97 LEU A CA 1
ATOM 792 C C . LEU A 1 97 ? -9.470 13.073 -9.834 1.00 97.88 97 LEU A C 1
ATOM 794 O O . LEU A 1 97 ? -9.184 13.007 -11.030 1.00 97.88 97 LEU A O 1
ATOM 798 N N . MET A 1 98 ? -8.637 12.646 -8.879 1.00 98.00 98 MET A N 1
ATOM 799 C CA . MET A 1 98 ? -7.334 12.038 -9.170 1.00 98.00 98 MET A CA 1
ATOM 800 C C . MET A 1 98 ? -7.456 10.764 -10.009 1.00 98.00 98 MET A C 1
ATOM 802 O O . MET A 1 98 ? -6.699 10.601 -10.963 1.00 98.00 98 MET A O 1
ATOM 806 N N . ILE A 1 99 ? -8.422 9.891 -9.713 1.00 98.25 99 ILE A N 1
ATOM 807 C CA . ILE A 1 99 ? -8.663 8.667 -10.491 1.00 98.25 99 ILE A CA 1
ATOM 808 C C . ILE A 1 99 ? -9.062 9.008 -11.930 1.00 98.25 99 ILE A C 1
ATOM 810 O O . ILE A 1 99 ? -8.544 8.391 -12.858 1.00 98.25 99 ILE A O 1
ATOM 814 N N . VAL A 1 100 ? -9.929 10.005 -12.140 1.00 98.19 100 VAL A N 1
ATOM 815 C CA . VAL A 1 100 ? -10.331 10.443 -13.490 1.00 98.19 100 VAL A CA 1
ATOM 816 C C . VAL A 1 100 ? -9.129 10.969 -14.274 1.00 98.19 100 VAL A C 1
ATOM 818 O O . VAL A 1 100 ? -8.922 10.576 -15.422 1.00 98.19 100 VAL A O 1
ATOM 821 N N . VAL A 1 101 ? -8.297 11.807 -13.653 1.00 98.06 101 VAL A N 1
ATOM 822 C CA . VAL A 1 101 ? -7.077 12.328 -14.289 1.00 98.06 101 VAL A CA 1
ATOM 823 C C . VAL A 1 101 ? -6.106 11.191 -14.621 1.00 98.06 101 VAL A C 1
ATOM 825 O O . VAL A 1 101 ? -5.643 11.094 -15.759 1.00 98.06 101 VAL A O 1
ATOM 828 N N . MET A 1 102 ? -5.843 10.289 -13.669 1.00 98.12 102 MET A N 1
ATOM 829 C CA . MET A 1 102 ? -5.002 9.111 -13.896 1.00 98.12 102 MET A CA 1
ATOM 830 C C . MET A 1 102 ? -5.549 8.235 -15.024 1.00 98.12 102 MET A C 1
ATOM 832 O O . MET A 1 102 ? -4.769 7.750 -15.836 1.00 98.12 102 MET A O 1
ATOM 836 N N . PHE A 1 103 ? -6.867 8.064 -15.121 1.00 98.19 103 PHE A N 1
ATOM 837 C CA . PHE A 1 103 ? -7.498 7.276 -16.176 1.00 98.19 103 PHE A CA 1
ATOM 838 C C . PHE A 1 103 ? -7.307 7.892 -17.569 1.00 98.19 103 PHE A C 1
ATOM 840 O O . PHE A 1 103 ? -7.000 7.164 -18.515 1.00 98.19 103 PHE A O 1
ATOM 847 N N . ILE A 1 104 ? -7.432 9.218 -17.704 1.00 97.94 104 ILE A N 1
ATOM 848 C CA . ILE A 1 104 ? -7.191 9.920 -18.976 1.00 97.94 104 ILE A CA 1
ATOM 849 C C . ILE A 1 104 ? -5.733 9.722 -19.414 1.00 97.94 104 ILE A C 1
ATOM 851 O O . ILE A 1 104 ? -5.481 9.292 -20.542 1.00 97.94 104 ILE A O 1
ATOM 855 N N . PHE A 1 105 ? -4.773 9.960 -18.514 1.00 97.69 105 PHE A N 1
ATOM 856 C CA . PHE A 1 105 ? -3.350 9.783 -18.822 1.00 97.69 105 PHE A CA 1
ATOM 857 C C . PHE A 1 105 ? -2.969 8.322 -19.064 1.00 97.69 105 PHE A C 1
ATOM 859 O O . PHE A 1 105 ? -2.188 8.048 -19.971 1.00 97.69 105 PHE A O 1
ATOM 866 N N . ALA A 1 106 ? -3.531 7.376 -18.311 1.00 97.31 106 ALA A N 1
ATOM 867 C CA . ALA A 1 106 ? -3.298 5.952 -18.524 1.00 97.31 106 ALA A CA 1
ATOM 868 C C . ALA A 1 106 ? -3.843 5.500 -19.885 1.00 97.31 106 ALA A C 1
ATOM 870 O O . ALA A 1 106 ? -3.138 4.823 -20.630 1.00 97.31 106 ALA A O 1
ATOM 871 N N . SER A 1 107 ? -5.053 5.931 -20.253 1.00 97.12 107 SER A N 1
ATOM 872 C CA . SER A 1 107 ? -5.657 5.6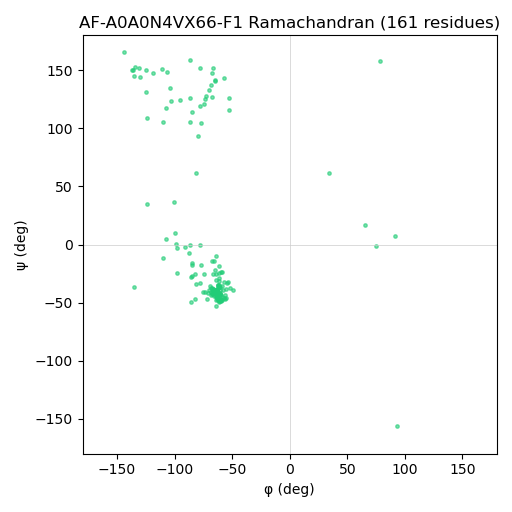13 -21.553 1.00 97.12 107 SER A CA 1
ATOM 873 C C . SER A 1 107 ? -4.845 6.189 -22.711 1.00 97.12 107 SER A C 1
ATOM 875 O O . SER A 1 107 ? -4.633 5.512 -23.717 1.00 97.12 107 SER A O 1
ATOM 877 N N . PHE A 1 108 ? -4.358 7.423 -22.568 1.00 97.19 108 PHE A N 1
ATOM 878 C CA . PHE A 1 108 ? -3.477 8.052 -23.550 1.00 97.19 108 PHE A CA 1
ATOM 879 C C . PHE A 1 108 ? -2.111 7.353 -23.629 1.00 97.19 108 PHE A C 1
ATOM 881 O O . PHE A 1 108 ? -1.616 7.063 -24.718 1.00 97.19 108 PHE A O 1
ATOM 888 N N . GLY A 1 109 ? -1.529 7.003 -22.479 1.00 96.25 109 GLY A N 1
ATOM 889 C CA . GLY A 1 109 ? -0.266 6.276 -22.388 1.00 96.25 109 GLY A CA 1
ATOM 890 C C . GLY A 1 109 ? -0.338 4.911 -23.068 1.00 96.25 109 GLY A C 1
ATOM 891 O O . GLY A 1 109 ? 0.508 4.598 -23.901 1.00 96.25 109 GLY A O 1
ATOM 892 N N . VAL A 1 110 ? -1.381 4.123 -22.801 1.00 96.25 110 VAL A N 1
ATOM 893 C CA . VAL A 1 110 ? -1.567 2.813 -23.446 1.00 96.25 110 VAL A CA 1
ATOM 894 C C . VAL A 1 110 ? -1.710 2.949 -24.965 1.00 96.25 110 VAL A C 1
ATOM 896 O O . VAL A 1 110 ? -1.158 2.129 -25.692 1.00 96.25 110 VAL A O 1
ATOM 899 N N . GLN A 1 111 ? -2.373 3.996 -25.464 1.00 95.44 111 GLN A N 1
ATOM 900 C CA . GLN A 1 111 ? -2.502 4.225 -26.909 1.00 95.44 111 GLN A CA 1
ATOM 901 C C . GLN A 1 111 ? -1.170 4.592 -27.585 1.00 95.44 111 GLN A C 1
ATOM 903 O O . GLN A 1 111 ? -0.916 4.154 -28.705 1.00 95.44 111 GLN A O 1
ATOM 908 N N . ILE A 1 112 ? -0.304 5.368 -26.925 1.00 95.81 112 ILE A N 1
ATOM 909 C CA . ILE A 1 112 ? 0.964 5.828 -27.523 1.00 95.81 112 ILE A CA 1
ATOM 910 C C . ILE A 1 112 ? 2.092 4.811 -27.350 1.00 95.81 112 ILE A C 1
ATOM 912 O O . ILE A 1 112 ? 2.808 4.509 -28.311 1.00 95.81 112 ILE A O 1
ATOM 916 N N . VAL A 1 113 ? 2.279 4.316 -26.123 1.00 94.31 113 VAL A N 1
ATOM 917 C CA . VAL A 1 113 ? 3.418 3.466 -25.738 1.00 94.31 113 VAL A CA 1
ATOM 918 C C . VAL A 1 113 ? 3.039 2.001 -25.521 1.00 94.31 113 VAL A C 1
ATOM 920 O O . VAL A 1 113 ? 3.897 1.194 -25.155 1.00 94.31 113 VAL A O 1
ATOM 923 N N . GLY A 1 114 ? 1.783 1.622 -25.779 1.00 91.19 114 GLY A N 1
ATOM 924 C CA . GLY A 1 114 ? 1.322 0.237 -25.705 1.00 91.19 114 GLY A CA 1
ATOM 925 C C . GLY A 1 114 ? 2.197 -0.693 -26.545 1.00 91.19 114 GLY A C 1
ATOM 926 O O . GLY A 1 114 ? 2.298 -0.547 -27.759 1.00 91.19 114 GLY A O 1
ATOM 927 N N . GLY A 1 115 ? 2.882 -1.625 -25.881 1.00 87.44 115 GLY A N 1
ATOM 928 C CA . GLY A 1 115 ? 3.780 -2.590 -26.525 1.00 87.44 115 GLY A CA 1
ATOM 929 C C . GLY A 1 115 ? 5.131 -2.037 -27.000 1.00 87.44 115 GLY A C 1
ATOM 930 O O . GLY A 1 115 ? 5.949 -2.817 -27.478 1.00 87.44 115 GLY A O 1
ATOM 931 N N . LYS A 1 116 ? 5.406 -0.733 -26.840 1.00 88.56 116 LYS A N 1
ATOM 932 C CA . LYS A 1 116 ? 6.665 -0.089 -27.276 1.00 88.56 116 LYS A CA 1
ATOM 933 C C . LYS A 1 116 ? 7.704 0.092 -26.165 1.00 88.56 116 LYS A C 1
ATOM 935 O O . LYS A 1 116 ? 8.796 0.573 -26.434 1.00 88.56 116 LYS A O 1
ATOM 940 N N . LEU A 1 117 ? 7.371 -0.277 -24.928 1.00 90.00 117 LEU A N 1
ATOM 941 C CA . LEU A 1 117 ? 8.272 -0.174 -23.771 1.00 90.00 117 LEU A CA 1
ATOM 942 C C . LEU A 1 117 ? 9.174 -1.403 -23.581 1.00 90.00 117 LEU A C 1
ATOM 944 O O . LEU A 1 117 ? 10.037 -1.391 -22.709 1.00 90.00 117 LEU A O 1
ATOM 948 N N . ALA A 1 118 ? 8.967 -2.470 -24.357 1.00 89.75 118 ALA A N 1
ATOM 949 C CA . ALA A 1 118 ? 9.824 -3.647 -24.304 1.00 89.75 118 ALA A CA 1
ATOM 950 C C . ALA A 1 118 ? 11.174 -3.338 -24.967 1.00 89.75 118 ALA A C 1
ATOM 952 O O . ALA A 1 118 ? 11.218 -2.925 -26.125 1.00 89.75 118 ALA A O 1
ATOM 953 N N . ALA A 1 119 ? 12.259 -3.565 -24.236 1.00 90.56 119 ALA A N 1
ATOM 954 C CA . ALA A 1 119 ? 13.628 -3.421 -24.709 1.00 90.56 119 ALA A CA 1
ATOM 955 C C . ALA A 1 119 ? 14.450 -4.613 -24.218 1.00 90.56 119 ALA A C 1
ATOM 957 O O . ALA A 1 119 ? 14.151 -5.164 -23.160 1.00 90.56 119 ALA A O 1
ATOM 958 N N . CYS A 1 120 ? 15.472 -4.986 -24.989 1.00 93.00 120 CYS A N 1
ATOM 959 C CA . CYS A 1 120 ? 16.418 -6.012 -24.572 1.00 93.00 120 CYS A CA 1
ATOM 960 C C . CYS A 1 120 ? 17.196 -5.512 -23.347 1.00 93.00 120 CYS A C 1
ATOM 962 O O . CYS A 1 120 ? 17.570 -4.338 -23.274 1.00 93.00 120 CYS A O 1
ATOM 964 N N . ASN A 1 121 ? 17.461 -6.397 -22.395 1.00 92.06 121 ASN A N 1
ATOM 965 C CA . ASN A 1 121 ? 18.293 -6.104 -21.230 1.00 92.06 121 ASN A CA 1
ATOM 966 C C . ASN A 1 121 ? 19.750 -5.728 -21.580 1.00 92.06 121 ASN A C 1
ATOM 968 O O . ASN A 1 121 ? 20.400 -5.027 -20.805 1.00 92.06 121 ASN A O 1
ATOM 972 N N . ASP A 1 122 ? 20.248 -6.174 -22.735 1.00 91.94 122 ASP A N 1
ATOM 973 C CA . ASP A 1 122 ? 21.571 -5.852 -23.266 1.00 91.94 122 ASP A CA 1
ATOM 974 C C . ASP A 1 122 ? 21.527 -4.515 -24.041 1.00 91.94 122 ASP A C 1
ATOM 976 O O . ASP A 1 122 ? 20.909 -4.453 -25.109 1.00 91.94 122 ASP A O 1
ATOM 980 N N . PRO A 1 123 ? 22.202 -3.446 -23.565 1.00 86.75 123 PRO A N 1
ATOM 981 C CA . PRO A 1 123 ? 22.164 -2.127 -24.202 1.00 86.75 123 PRO A CA 1
ATOM 982 C C . PRO A 1 123 ? 22.843 -2.089 -25.578 1.00 86.75 123 PRO A C 1
ATOM 984 O O . PRO A 1 123 ? 22.670 -1.118 -26.314 1.00 86.75 123 PRO A O 1
ATOM 987 N N . THR A 1 124 ? 23.623 -3.114 -25.939 1.00 88.69 124 THR A N 1
ATOM 988 C CA . THR A 1 124 ? 24.264 -3.196 -27.261 1.00 88.69 124 THR A CA 1
ATOM 989 C C . THR A 1 124 ? 23.291 -3.618 -28.363 1.00 88.69 124 THR A C 1
ATOM 991 O O . THR A 1 124 ? 23.564 -3.396 -29.545 1.00 88.69 124 THR A O 1
ATOM 994 N N . ILE A 1 125 ? 22.144 -4.201 -27.998 1.00 91.06 125 ILE A N 1
ATOM 995 C CA . ILE A 1 125 ? 21.177 -4.769 -28.934 1.00 91.06 125 ILE A CA 1
ATOM 996 C C . ILE A 1 125 ? 19.936 -3.880 -29.026 1.00 91.06 125 ILE A C 1
ATOM 998 O O . ILE A 1 125 ? 19.176 -3.729 -28.075 1.00 91.06 125 ILE A O 1
ATOM 1002 N N . THR A 1 126 ? 19.684 -3.339 -30.217 1.00 88.50 126 THR A N 1
ATOM 1003 C CA . THR A 1 126 ? 18.525 -2.468 -30.488 1.00 88.50 126 THR A CA 1
ATOM 1004 C C . THR A 1 126 ? 17.348 -3.199 -31.132 1.00 88.50 126 THR A C 1
ATOM 1006 O O . THR A 1 126 ? 16.205 -2.766 -31.012 1.00 88.50 126 THR A O 1
ATOM 1009 N N . SER A 1 127 ? 17.612 -4.307 -31.827 1.00 89.81 127 SER A N 1
ATOM 1010 C CA . SER A 1 127 ? 16.608 -5.058 -32.588 1.00 89.81 127 SER A CA 1
ATOM 1011 C C . SER A 1 127 ? 16.194 -6.328 -31.856 1.00 89.81 127 SER A C 1
ATOM 1013 O O . SER A 1 127 ? 17.045 -7.097 -31.411 1.00 89.81 127 SER A O 1
ATOM 1015 N N . ARG A 1 128 ? 14.882 -6.589 -31.789 1.00 88.81 128 ARG A N 1
ATOM 1016 C CA . ARG A 1 128 ? 14.313 -7.757 -31.094 1.00 88.81 128 ARG A CA 1
ATOM 1017 C C . ARG A 1 128 ? 14.824 -9.092 -31.643 1.00 88.81 128 ARG A C 1
ATOM 1019 O O . ARG A 1 128 ? 15.033 -10.015 -30.868 1.00 88.81 128 ARG A O 1
ATOM 1026 N N . GLU A 1 129 ? 15.059 -9.182 -32.950 1.00 90.56 129 GLU A N 1
ATOM 1027 C CA . GLU A 1 129 ? 15.566 -10.394 -33.615 1.00 90.56 129 GLU A CA 1
ATOM 1028 C C . GLU A 1 129 ? 16.957 -10.804 -33.106 1.00 90.56 129 GLU A C 1
ATOM 1030 O O . GLU A 1 129 ? 17.261 -11.988 -32.985 1.00 90.56 129 GLU A O 1
ATOM 1035 N N . ASN A 1 130 ? 17.770 -9.819 -32.715 1.00 91.88 130 ASN A N 1
ATOM 1036 C CA . ASN A 1 130 ? 19.127 -10.025 -32.214 1.00 91.88 130 ASN A CA 1
ATOM 1037 C C . ASN A 1 130 ? 19.183 -10.191 -30.684 1.00 91.88 130 ASN A C 1
ATOM 1039 O O . ASN A 1 130 ? 20.258 -10.429 -30.134 1.00 91.88 130 ASN A O 1
ATOM 1043 N N . CYS A 1 131 ? 18.049 -10.085 -29.978 1.00 92.12 131 CYS A N 1
ATOM 1044 C CA . CYS A 1 131 ? 17.962 -10.265 -28.525 1.00 92.12 131 CYS A CA 1
ATOM 1045 C C . CYS A 1 131 ? 17.903 -11.763 -28.173 1.00 92.12 131 CYS A C 1
ATOM 1047 O O . CYS A 1 131 ? 16.919 -12.271 -27.641 1.00 92.12 131 CYS A O 1
ATOM 1049 N N . THR A 1 132 ? 18.957 -12.496 -28.536 1.00 92.62 132 THR A N 1
ATOM 1050 C CA . THR A 1 132 ? 19.104 -13.935 -28.279 1.00 92.62 132 THR A CA 1
ATOM 1051 C C . THR A 1 132 ? 20.507 -14.249 -27.753 1.00 92.62 132 THR A C 1
ATOM 1053 O O . THR A 1 132 ? 21.467 -13.520 -28.017 1.00 92.62 132 THR A O 1
ATOM 1056 N N . GLY A 1 133 ? 20.645 -15.322 -26.971 1.00 93.12 133 GLY A N 1
ATOM 1057 C CA . GLY A 1 133 ? 21.917 -15.738 -26.370 1.00 93.12 133 GLY A CA 1
ATOM 1058 C C . GLY A 1 133 ? 22.152 -15.190 -24.958 1.00 93.12 133 GLY A C 1
ATOM 1059 O O . GLY A 1 133 ? 21.205 -14.893 -24.230 1.00 93.12 133 GLY A O 1
ATOM 1060 N N . ILE A 1 134 ? 23.423 -15.103 -24.559 1.00 93.88 134 ILE A N 1
ATOM 1061 C CA . ILE A 1 134 ? 23.867 -14.706 -23.213 1.00 93.88 134 ILE A CA 1
ATOM 1062 C C . ILE A 1 134 ? 24.834 -13.521 -23.282 1.00 93.88 134 ILE A C 1
ATOM 1064 O O . ILE A 1 134 ? 25.582 -13.388 -24.252 1.00 93.88 134 ILE A O 1
ATOM 1068 N N . PHE A 1 135 ? 24.840 -12.683 -22.246 1.00 93.69 135 PHE A N 1
ATOM 1069 C CA . PHE A 1 135 ? 25.768 -11.556 -22.119 1.00 93.69 135 PHE A CA 1
ATOM 1070 C C . PHE A 1 135 ? 26.189 -11.330 -20.659 1.00 93.69 135 PHE A C 1
ATOM 1072 O O . PHE A 1 135 ? 25.599 -11.884 -19.729 1.00 93.69 135 PHE A O 1
ATOM 1079 N N . TRP A 1 136 ? 27.239 -10.529 -20.460 1.00 91.00 136 TRP A N 1
ATOM 1080 C CA . TRP A 1 136 ? 27.749 -10.169 -19.137 1.00 91.00 136 TRP A CA 1
ATOM 1081 C C . TRP A 1 136 ? 27.005 -8.955 -18.577 1.00 91.00 136 TRP A C 1
ATOM 1083 O O . TRP A 1 136 ? 27.274 -7.820 -18.974 1.00 91.00 136 TRP A O 1
ATOM 1093 N N . GLN A 1 137 ? 26.121 -9.180 -17.607 1.00 89.88 137 GLN A N 1
ATOM 1094 C CA . GLN A 1 137 ? 25.422 -8.109 -16.902 1.00 89.88 137 GLN A CA 1
ATOM 1095 C C . GLN A 1 137 ? 26.265 -7.605 -15.726 1.00 89.88 137 GLN A C 1
ATOM 1097 O O . GLN A 1 137 ? 26.663 -8.384 -14.855 1.00 89.88 137 GLN A O 1
ATOM 1102 N N . LYS A 1 138 ? 26.509 -6.290 -15.677 1.00 87.88 138 LYS A N 1
ATOM 1103 C CA . LYS A 1 138 ? 27.155 -5.624 -14.534 1.00 87.88 138 LYS A CA 1
ATOM 1104 C C . LYS A 1 138 ? 26.207 -5.611 -13.331 1.00 87.88 138 LYS A C 1
ATOM 1106 O O . LYS A 1 138 ? 25.036 -5.247 -13.464 1.00 87.88 138 LYS A O 1
ATOM 1111 N N . ILE A 1 139 ? 26.715 -5.982 -12.157 1.00 87.12 139 ILE A N 1
ATOM 1112 C CA . ILE A 1 139 ? 25.958 -5.950 -10.902 1.00 87.12 139 ILE A CA 1
ATOM 1113 C C . ILE A 1 139 ? 26.261 -4.638 -10.173 1.00 87.12 139 ILE A C 1
ATOM 1115 O O . ILE A 1 139 ? 27.412 -4.312 -9.872 1.00 87.12 139 ILE A O 1
ATOM 1119 N N . PHE A 1 140 ? 25.209 -3.886 -9.857 1.00 83.25 140 PHE A N 1
ATOM 11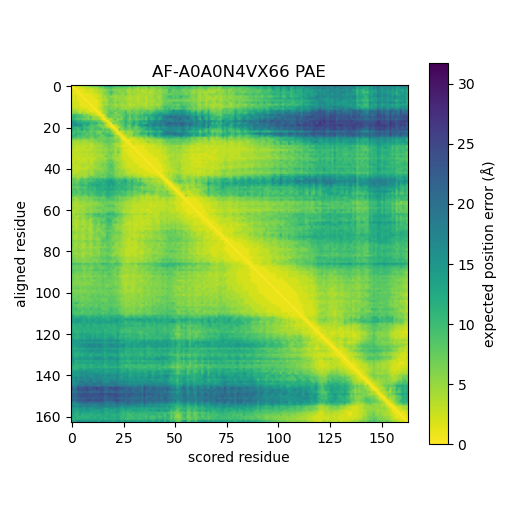20 C CA . PHE A 1 140 ? 25.330 -2.658 -9.079 1.00 83.25 140 PHE A CA 1
ATOM 1121 C C . PHE A 1 140 ? 25.529 -2.992 -7.593 1.00 83.25 140 PHE A C 1
ATOM 1123 O O . PHE A 1 140 ? 24.578 -3.370 -6.912 1.00 83.25 140 PHE A O 1
ATOM 1130 N N . VAL A 1 141 ? 26.763 -2.844 -7.094 1.00 84.19 141 VAL A N 1
ATOM 1131 C CA . VAL A 1 141 ? 27.114 -3.054 -5.673 1.00 84.19 141 VAL A CA 1
ATOM 1132 C C . VAL A 1 141 ? 26.627 -1.887 -4.808 1.00 84.19 141 VAL A C 1
ATOM 1134 O O . VAL A 1 141 ? 26.088 -2.092 -3.723 1.00 84.19 141 VAL A O 1
ATOM 1137 N N . THR A 1 142 ? 26.765 -0.653 -5.301 1.00 82.75 142 THR A N 1
ATOM 1138 C CA . THR A 1 142 ? 26.291 0.564 -4.633 1.00 82.75 142 THR A CA 1
ATOM 1139 C C . THR A 1 142 ? 25.574 1.475 -5.632 1.00 82.75 142 THR A C 1
ATOM 1141 O O . THR A 1 142 ? 25.927 1.543 -6.808 1.00 82.75 142 THR A O 1
ATOM 1144 N N . ARG A 1 143 ? 24.529 2.180 -5.173 1.00 82.12 143 ARG A N 1
ATOM 1145 C CA . ARG A 1 143 ? 23.855 3.224 -5.974 1.00 82.12 143 ARG A CA 1
ATOM 1146 C C . ARG A 1 143 ? 24.537 4.593 -5.867 1.00 82.12 143 ARG A C 1
ATOM 1148 O O . ARG A 1 143 ? 24.277 5.457 -6.700 1.00 82.12 143 ARG A O 1
ATOM 1155 N N . LEU A 1 144 ? 25.397 4.776 -4.862 1.00 85.75 144 LEU A N 1
ATOM 1156 C CA . LEU A 1 144 ? 26.148 6.008 -4.615 1.00 85.75 144 LEU A CA 1
ATOM 1157 C C . LEU A 1 144 ? 27.169 6.268 -5.733 1.00 85.75 144 LEU A C 1
ATOM 1159 O O . LEU A 1 144 ? 27.651 5.336 -6.375 1.00 85.75 144 LEU A O 1
ATOM 1163 N N . GLU A 1 145 ? 27.487 7.536 -5.977 1.00 79.44 145 GLU A N 1
ATOM 1164 C CA . GLU A 1 145 ? 28.578 7.929 -6.872 1.00 79.44 145 GLU A CA 1
ATOM 1165 C C . GLU A 1 145 ? 29.905 7.794 -6.130 1.00 79.44 145 GLU A C 1
ATOM 1167 O O . GLU A 1 145 ? 30.322 8.670 -5.377 1.00 79.44 145 GLU A O 1
ATOM 1172 N N . VAL A 1 146 ? 30.528 6.631 -6.294 1.00 83.00 146 VAL A N 1
ATOM 1173 C CA . VAL A 1 146 ? 31.841 6.314 -5.734 1.00 83.00 146 VAL A CA 1
ATOM 1174 C C . VAL A 1 146 ? 32.865 6.328 -6.867 1.00 83.00 146 VAL A C 1
ATOM 1176 O O . VAL A 1 146 ? 32.544 6.005 -8.013 1.00 83.00 146 VAL A O 1
ATOM 1179 N N . TYR A 1 147 ? 34.103 6.702 -6.551 1.00 77.56 147 TYR A N 1
ATOM 1180 C CA . TYR A 1 147 ? 35.230 6.588 -7.472 1.00 77.56 147 TYR A CA 1
ATOM 1181 C C . TYR A 1 147 ? 35.328 5.154 -8.020 1.00 77.56 147 TYR A C 1
ATOM 1183 O O . TYR A 1 147 ? 35.349 4.203 -7.241 1.00 77.56 147 TYR A O 1
ATOM 1191 N N . GLY A 1 148 ? 35.351 5.002 -9.348 1.00 74.31 148 GLY A N 1
ATOM 1192 C CA . GLY A 1 148 ? 35.407 3.693 -10.010 1.00 74.31 148 GLY A CA 1
ATOM 1193 C C . GLY A 1 148 ? 34.058 3.053 -10.365 1.00 74.31 148 GLY A C 1
ATOM 1194 O O . GLY A 1 148 ? 34.048 1.923 -10.838 1.00 74.31 148 GLY A O 1
ATOM 1195 N N . LYS A 1 149 ? 32.928 3.760 -10.195 1.00 71.06 149 LYS A N 1
ATOM 1196 C CA . LYS A 1 149 ? 31.569 3.270 -10.523 1.00 71.06 149 LYS A CA 1
ATOM 1197 C C . LYS A 1 149 ? 31.388 2.771 -11.967 1.00 71.06 149 LYS A C 1
ATOM 1199 O O . LYS A 1 149 ? 30.601 1.861 -12.218 1.00 71.06 149 LYS A O 1
ATOM 1204 N N . ASP A 1 150 ? 32.096 3.382 -12.911 1.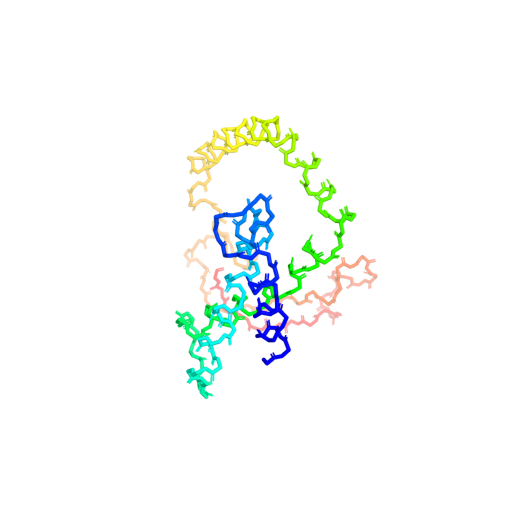00 69.62 150 ASP A N 1
ATOM 1205 C CA . ASP A 1 150 ? 32.036 3.018 -14.332 1.00 69.62 150 ASP A CA 1
ATOM 1206 C C . ASP A 1 150 ? 33.199 2.111 -14.759 1.00 69.62 150 ASP A C 1
ATOM 1208 O O . ASP A 1 150 ? 33.280 1.704 -15.920 1.00 69.62 150 ASP A O 1
ATOM 1212 N N . ASP A 1 151 ? 34.089 1.764 -13.825 1.00 77.06 151 ASP A N 1
ATOM 1213 C CA . ASP A 1 151 ? 35.255 0.939 -14.105 1.00 77.06 151 ASP A CA 1
ATOM 1214 C C . ASP A 1 151 ? 34.851 -0.537 -14.215 1.00 77.06 151 ASP A C 1
ATOM 1216 O O . ASP A 1 151 ? 34.321 -1.156 -13.288 1.00 77.06 151 ASP A O 1
ATOM 1220 N N . GLU A 1 152 ? 35.091 -1.128 -15.384 1.00 70.50 152 GLU A N 1
ATOM 1221 C CA . GLU A 1 152 ? 34.667 -2.493 -15.683 1.00 70.50 152 GLU A CA 1
ATOM 1222 C C . GLU A 1 152 ? 35.349 -3.554 -14.819 1.00 70.50 152 GLU A C 1
ATOM 1224 O O . GLU A 1 152 ? 34.815 -4.660 -14.707 1.00 70.50 152 GLU A O 1
ATOM 1229 N N . GLN A 1 153 ? 36.511 -3.233 -14.243 1.00 75.75 153 GLN A N 1
ATOM 1230 C CA . GLN A 1 153 ? 37.297 -4.156 -13.424 1.00 75.75 153 GLN A CA 1
ATOM 1231 C C . GLN A 1 153 ? 36.844 -4.179 -11.961 1.00 75.75 153 GLN A C 1
ATOM 1233 O O . GLN A 1 153 ? 37.000 -5.197 -11.288 1.00 75.75 153 GLN A O 1
ATOM 1238 N N . MET A 1 154 ? 36.265 -3.079 -11.468 1.00 74.00 154 MET A N 1
ATOM 1239 C CA . MET A 1 154 ? 35.825 -2.963 -10.072 1.00 74.00 154 MET A CA 1
ATOM 1240 C C . MET A 1 154 ? 34.426 -3.547 -9.838 1.00 74.00 154 MET A C 1
ATOM 1242 O O . MET A 1 154 ? 34.064 -3.853 -8.701 1.00 74.00 154 MET A O 1
ATOM 1246 N N . HIS A 1 155 ? 33.644 -3.734 -10.905 1.00 79.31 155 HIS A N 1
ATOM 1247 C CA . HIS A 1 155 ? 32.273 -4.224 -10.820 1.00 79.31 155 HIS A CA 1
ATOM 1248 C C . HIS A 1 155 ? 32.155 -5.704 -11.205 1.00 79.31 155 HIS A C 1
ATOM 1250 O O . HIS A 1 155 ? 32.492 -6.074 -12.333 1.00 79.31 155 HIS A O 1
ATOM 1256 N N . PRO A 1 156 ? 31.610 -6.564 -10.322 1.00 87.31 156 PRO A N 1
ATOM 1257 C CA . PRO A 1 156 ? 31.369 -7.957 -10.662 1.00 87.31 156 PRO A CA 1
ATOM 1258 C C . PRO A 1 156 ? 30.324 -8.068 -11.780 1.00 87.31 156 PRO A C 1
ATOM 1260 O O . PRO A 1 156 ? 29.322 -7.342 -11.806 1.00 87.31 156 PRO A O 1
ATOM 1263 N N . LYS A 1 157 ? 30.557 -9.005 -12.703 1.00 89.88 157 LYS A N 1
ATOM 1264 C CA . LYS A 1 157 ? 29.662 -9.315 -13.824 1.00 89.88 157 LYS A CA 1
ATOM 1265 C C . LYS A 1 157 ? 29.186 -10.763 -13.728 1.00 89.88 157 LYS A C 1
ATOM 1267 O O . LYS A 1 157 ? 29.930 -11.632 -13.278 1.00 89.88 157 LYS A O 1
ATOM 1272 N N . ILE A 1 158 ? 27.964 -11.025 -14.178 1.00 92.62 158 ILE A N 1
ATOM 1273 C CA . ILE A 1 158 ? 27.386 -12.373 -14.249 1.00 92.62 158 ILE A CA 1
ATOM 1274 C C . ILE A 1 158 ? 26.802 -12.627 -15.639 1.00 92.62 158 ILE A C 1
ATOM 1276 O O . ILE A 1 158 ? 26.270 -11.715 -16.271 1.00 92.62 158 ILE A O 1
ATOM 1280 N N . LEU A 1 159 ? 26.923 -13.865 -16.120 1.00 94.31 159 LEU A N 1
ATOM 1281 C CA . LEU A 1 159 ? 26.303 -14.300 -17.368 1.00 94.31 159 LEU A CA 1
ATOM 1282 C C . LEU A 1 159 ? 24.800 -14.483 -17.169 1.00 94.31 159 LEU A C 1
ATOM 1284 O O . LEU A 1 159 ? 24.373 -15.291 -16.343 1.00 94.31 159 LEU 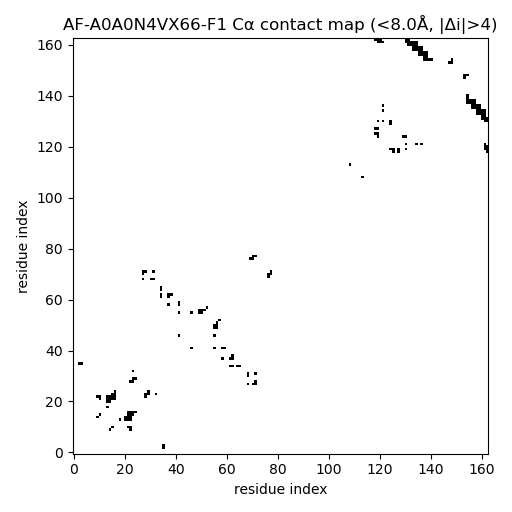A O 1
ATOM 1288 N N . VAL A 1 160 ?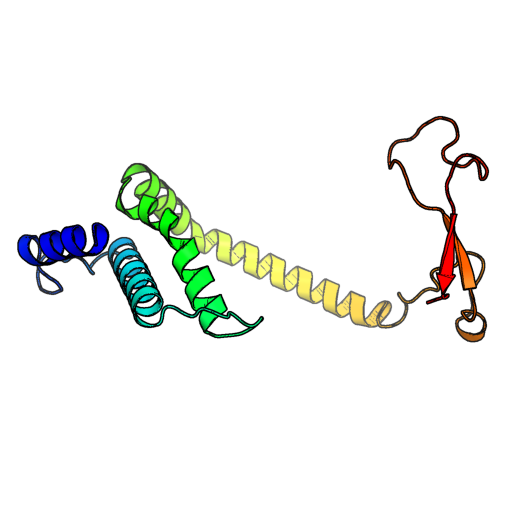 24.008 -13.749 -17.946 1.00 94.56 160 VAL A N 1
ATOM 1289 C CA . VAL A 1 160 ? 22.543 -13.833 -17.946 1.00 94.56 160 VAL A CA 1
ATOM 1290 C C . VAL A 1 160 ? 22.018 -13.968 -19.377 1.00 94.56 160 VAL A C 1
ATOM 1292 O O . VAL A 1 160 ? 22.672 -13.507 -20.320 1.00 94.56 160 VAL A O 1
ATOM 1295 N N . PRO A 1 161 ? 20.855 -14.612 -19.573 1.00 94.75 161 PRO A N 1
ATOM 1296 C CA . PRO A 1 161 ? 20.209 -14.655 -20.877 1.00 94.75 161 PRO A CA 1
ATOM 1297 C C . PRO A 1 161 ? 19.715 -13.268 -21.296 1.00 94.75 161 PRO A C 1
ATOM 1299 O O . PRO A 1 161 ? 19.303 -12.457 -20.460 1.00 94.75 161 PRO A O 1
ATOM 1302 N N . ARG A 1 162 ? 19.727 -13.010 -22.603 1.00 93.25 162 ARG A N 1
ATOM 1303 C CA . ARG A 1 162 ? 19.090 -11.829 -23.189 1.00 93.25 162 ARG A CA 1
ATOM 1304 C C . ARG A 1 162 ? 17.569 -11.982 -23.161 1.00 93.25 162 ARG A C 1
ATOM 1306 O O . ARG A 1 162 ? 17.064 -13.013 -23.608 1.00 93.25 162 ARG A O 1
ATOM 1313 N N . VAL A 1 163 ? 16.873 -10.983 -22.615 1.00 90.75 163 VAL A N 1
ATOM 1314 C CA . VAL A 1 163 ? 15.402 -10.901 -22.503 1.00 90.75 163 VAL A CA 1
ATOM 1315 C C . VAL A 1 163 ? 14.916 -9.476 -22.690 1.00 90.75 163 VAL A C 1
ATOM 1317 O O . VAL A 1 163 ? 15.691 -8.556 -22.343 1.00 90.75 163 VAL A O 1
#